Protein AF-A0A497I3X1-F1 (afdb_monomer_lite)

Foldseek 3Di:
DDADPVVRDDDPDDVVVVVCCCPVVVVVVVVVVVVVVVVVVVVVVVVVVVVVVVVVVVVVVVVVVVVVVVVVCVVVVHPDDD

pLDDT: mean 94.54, std 7.23, range [51.94, 98.75]

Radius of gyration: 29.71 Å; chains: 1; bounding box: 63×21×71 Å

Structure (mmCIF, N/CA/C/O backbone):
data_AF-A0A497I3X1-F1
#
_entry.id   AF-A0A497I3X1-F1
#
loop_
_atom_site.group_PDB
_atom_site.id
_atom_site.type_symbol
_atom_site.label_atom_id
_atom_site.label_alt_id
_atom_site.label_comp_id
_atom_site.label_asym_id
_atom_site.label_entity_id
_atom_site.label_seq_id
_atom_site.pdbx_PDB_ins_code
_atom_site.Cartn_x
_atom_site.Cartn_y
_atom_site.Cartn_z
_atom_site.occupancy
_atom_site.B_iso_or_equiv
_atom_site.auth_seq_id
_atom_site.auth_comp_id
_atom_site.auth_asym_id
_atom_site.auth_atom_id
_atom_site.pdbx_PDB_model_num
ATOM 1 N N . MET A 1 1 ? -20.834 19.385 22.339 1.00 80.31 1 MET A N 1
ATOM 2 C CA . MET A 1 1 ? -20.899 18.149 23.142 1.00 80.31 1 MET A CA 1
ATOM 3 C C . MET A 1 1 ? -20.083 17.102 22.413 1.00 80.31 1 MET A C 1
ATOM 5 O O . MET A 1 1 ? -20.185 17.057 21.193 1.00 80.31 1 MET A O 1
ATOM 9 N N . TRP A 1 2 ? -19.217 16.366 23.108 1.00 96.50 2 TRP A N 1
ATOM 10 C CA . TRP A 1 2 ? -18.371 15.339 22.493 1.00 96.50 2 TRP A CA 1
ATOM 11 C C . TRP A 1 2 ? -18.938 13.974 22.862 1.00 96.50 2 TRP A C 1
ATOM 13 O O . TRP A 1 2 ? -19.056 13.677 24.044 1.00 96.50 2 TRP A O 1
ATOM 23 N N . ASN A 1 3 ? -19.310 13.158 21.884 1.00 96.75 3 ASN A N 1
ATOM 24 C CA . ASN A 1 3 ? -19.949 11.865 22.110 1.00 96.75 3 ASN A CA 1
ATOM 25 C C . ASN A 1 3 ? -19.108 10.727 21.524 1.00 96.75 3 ASN A C 1
ATOM 27 O O . ASN A 1 3 ? -18.461 10.876 20.488 1.00 96.75 3 ASN A O 1
ATOM 31 N N . CYS A 1 4 ? -19.125 9.575 22.187 1.00 96.44 4 CYS A N 1
ATOM 32 C CA . CYS A 1 4 ? -18.575 8.347 21.633 1.00 96.44 4 CYS A CA 1
ATOM 33 C C . CYS A 1 4 ? -19.666 7.612 20.854 1.00 96.44 4 CYS A C 1
ATOM 35 O O . CYS A 1 4 ? -20.601 7.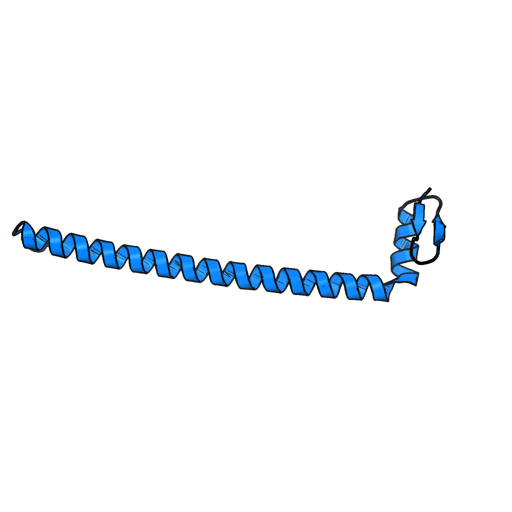107 21.457 1.00 96.44 4 CYS A O 1
ATOM 37 N N . GLU A 1 5 ? -19.540 7.487 19.536 1.00 94.62 5 GLU A N 1
ATOM 38 C CA . GLU A 1 5 ? -20.547 6.804 18.701 1.00 94.62 5 GLU A CA 1
ATOM 39 C C . GLU A 1 5 ? -20.621 5.284 18.930 1.00 94.62 5 GLU A C 1
ATOM 41 O O . GLU A 1 5 ? -21.576 4.634 18.518 1.00 94.62 5 GLU A O 1
ATOM 46 N N . ILE A 1 6 ? -19.618 4.695 19.587 1.00 94.56 6 ILE A N 1
ATOM 47 C CA . ILE A 1 6 ? -19.573 3.248 19.841 1.00 94.56 6 ILE A CA 1
ATOM 48 C C . ILE A 1 6 ? -20.439 2.876 21.045 1.00 94.56 6 ILE A C 1
ATOM 50 O O . ILE A 1 6 ? -21.135 1.864 21.015 1.00 94.56 6 ILE A O 1
ATOM 54 N N . CYS A 1 7 ? -20.375 3.669 22.116 1.00 96.31 7 CYS A N 1
ATOM 55 C CA . CYS A 1 7 ? -21.082 3.397 23.370 1.00 96.31 7 CYS A CA 1
ATOM 56 C C . CYS A 1 7 ? -22.117 4.469 23.745 1.00 96.31 7 CYS A C 1
ATOM 58 O O . CYS A 1 7 ? -22.777 4.338 24.771 1.00 96.31 7 CYS A O 1
ATOM 60 N N . ASN A 1 8 ? -22.271 5.506 22.917 1.00 96.06 8 ASN A N 1
ATOM 61 C CA . ASN A 1 8 ? -23.188 6.637 23.084 1.00 96.06 8 ASN A CA 1
ATOM 62 C C . ASN A 1 8 ? -23.025 7.407 24.405 1.00 96.06 8 ASN A C 1
ATOM 64 O O . ASN A 1 8 ? -23.965 8.039 24.876 1.00 96.06 8 ASN A O 1
ATOM 68 N N . LEU A 1 9 ? -21.825 7.377 24.994 1.00 97.00 9 LEU A N 1
ATOM 69 C CA . LEU A 1 9 ? -21.489 8.194 26.159 1.00 97.00 9 LEU A CA 1
ATOM 70 C C . LEU A 1 9 ? -21.123 9.619 25.738 1.00 97.00 9 LEU A C 1
ATO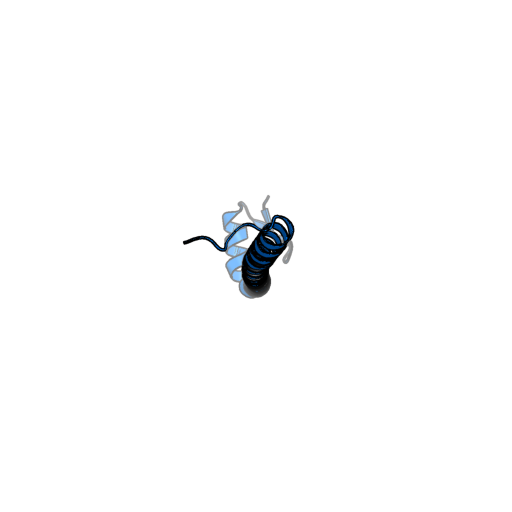M 72 O O . LEU A 1 9 ? -20.422 9.826 24.743 1.00 97.00 9 LEU A O 1
ATOM 76 N N . GLU A 1 10 ? -21.572 10.589 26.529 1.00 97.50 10 GLU A N 1
ATOM 77 C CA . GLU A 1 10 ? -21.299 12.011 26.338 1.00 97.50 10 GLU A CA 1
ATOM 78 C C . GLU A 1 10 ? -20.204 12.496 27.290 1.00 97.50 10 GLU A C 1
ATOM 80 O O . GLU A 1 10 ? -20.114 12.080 28.445 1.00 97.50 10 GLU A O 1
ATOM 85 N N . PHE A 1 11 ? -19.376 13.407 26.791 1.00 97.50 11 PHE A N 1
ATOM 86 C CA . PHE A 1 11 ? -18.224 13.963 27.484 1.00 97.50 11 PHE A CA 1
ATOM 87 C C . PHE A 1 11 ? -18.239 15.485 27.399 1.00 97.50 11 PHE A C 1
ATOM 89 O O . PHE A 1 11 ? -18.718 16.085 26.424 1.00 97.50 11 PHE A O 1
ATOM 96 N N . SER A 1 12 ? -17.674 16.121 28.425 1.00 96.56 12 SER A N 1
ATOM 97 C CA . SER A 1 12 ? -17.665 17.579 28.535 1.00 96.56 12 SER A CA 1
ATOM 98 C C . SER A 1 12 ? -16.702 18.224 27.531 1.00 96.56 12 SER A C 1
ATOM 100 O O . SER A 1 12 ? -16.926 19.347 27.076 1.00 96.56 12 SER A O 1
ATOM 102 N N . ASN A 1 13 ? -15.650 17.501 27.131 1.00 97.06 13 ASN A N 1
ATOM 103 C CA . ASN A 1 13 ? -14.614 17.975 26.220 1.00 97.06 13 ASN A CA 1
ATOM 104 C C . ASN A 1 13 ? -13.973 16.833 25.402 1.00 97.06 13 ASN A C 1
ATOM 106 O O . ASN A 1 13 ? -14.180 15.647 25.663 1.00 97.06 13 ASN A O 1
ATOM 110 N N . PHE A 1 14 ? -13.178 17.207 24.395 1.00 96.25 14 PHE A N 1
ATOM 111 C CA . PHE A 1 14 ? -12.519 16.256 23.496 1.00 96.25 14 PHE A CA 1
ATOM 112 C C . PHE A 1 14 ? -11.477 15.378 24.195 1.00 96.25 14 PHE A C 1
ATOM 114 O O . PHE A 1 14 ? -11.324 14.212 23.839 1.00 96.25 14 PHE A O 1
ATOM 121 N N . GLU A 1 15 ? -10.743 15.915 25.171 1.00 97.50 15 GLU A N 1
ATOM 122 C CA . GLU A 1 15 ? -9.671 15.168 25.835 1.00 97.50 15 GLU A CA 1
ATOM 123 C C . GLU A 1 15 ? -10.247 14.038 26.702 1.00 97.50 15 GLU A C 1
ATOM 125 O O . GLU A 1 15 ? -9.708 12.931 26.704 1.00 97.50 15 GLU A O 1
ATOM 130 N N . GLU A 1 16 ? -11.392 14.261 27.350 1.00 96.75 16 GLU A N 1
ATOM 131 C CA . GLU A 1 16 ? -12.157 13.210 28.031 1.00 96.75 16 GLU A CA 1
ATOM 132 C C . GLU A 1 16 ? -12.620 12.114 27.067 1.00 96.75 16 GLU A C 1
ATOM 134 O O . GLU A 1 16 ? -12.353 10.938 27.318 1.00 96.75 16 GLU A O 1
ATOM 139 N N . LEU A 1 17 ? -13.232 12.483 25.934 1.00 96.62 17 LEU A N 1
ATOM 140 C CA . LEU A 1 17 ? -13.642 11.521 24.905 1.00 96.62 17 LEU A CA 1
ATOM 141 C C . LEU A 1 17 ? -12.443 10.712 24.382 1.00 96.62 17 LEU A C 1
ATOM 143 O O . LEU A 1 17 ? -12.511 9.492 24.245 1.00 96.62 17 LEU A O 1
ATOM 147 N N . LYS A 1 18 ? -11.317 11.376 24.117 1.00 94.75 18 LYS A N 1
ATOM 148 C CA . LYS A 1 18 ? -10.081 10.746 23.640 1.00 94.75 18 LYS A CA 1
ATOM 149 C C . LYS A 1 18 ? -9.502 9.777 24.669 1.00 94.75 18 LYS A C 1
ATOM 151 O O . LYS A 1 18 ? -9.053 8.693 24.296 1.00 94.75 18 L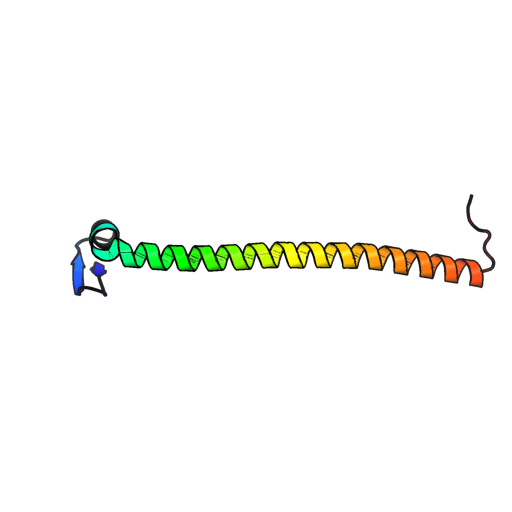YS A O 1
ATOM 156 N N . ASN A 1 19 ? -9.507 10.139 25.950 1.00 96.00 19 ASN A N 1
ATOM 157 C CA . ASN A 1 19 ? -9.042 9.262 27.023 1.00 96.00 19 ASN A CA 1
ATOM 158 C C . ASN A 1 19 ? -9.981 8.070 27.226 1.00 96.00 19 ASN A C 1
ATOM 160 O O . ASN A 1 19 ? -9.500 6.942 27.353 1.00 96.00 19 ASN A O 1
ATOM 164 N N . HIS A 1 20 ? -11.294 8.289 27.150 1.00 95.88 20 HIS A N 1
ATOM 165 C CA . HIS A 1 20 ? -12.286 7.220 27.095 1.00 95.88 20 HIS A CA 1
ATOM 166 C C . HIS A 1 20 ? -11.992 6.252 25.938 1.00 95.88 20 HIS A C 1
ATOM 168 O O . HIS A 1 20 ? -11.857 5.053 26.163 1.00 95.88 20 HIS A O 1
ATOM 174 N N . PHE A 1 21 ? -11.775 6.759 24.722 1.00 94.81 21 PHE A N 1
ATOM 175 C CA . PHE A 1 21 ? -11.509 5.924 23.548 1.00 94.81 21 PHE A CA 1
ATOM 176 C C . PHE A 1 21 ? -10.205 5.119 23.677 1.00 94.81 21 PHE A C 1
ATOM 178 O O . PHE A 1 21 ? -10.144 3.949 23.303 1.00 94.81 21 PHE A O 1
ATOM 185 N N . LYS A 1 22 ? -9.153 5.718 24.251 1.00 93.62 22 LYS A N 1
ATOM 186 C CA . LYS A 1 22 ? -7.881 5.029 24.528 1.00 93.62 22 LYS A CA 1
ATOM 187 C C . LYS A 1 22 ? -8.023 3.891 25.534 1.00 93.62 22 LYS A C 1
ATOM 189 O O . LYS A 1 22 ? -7.299 2.903 25.418 1.00 93.62 22 LYS A O 1
ATOM 194 N N . LYS A 1 23 ? -8.897 4.051 26.528 1.00 95.56 23 LYS A N 1
ATOM 195 C CA . LYS A 1 23 ? -9.062 3.099 27.627 1.00 95.56 23 LYS A CA 1
ATOM 196 C C . LYS A 1 23 ? -10.077 2.007 27.291 1.00 95.56 23 LYS A C 1
ATOM 198 O O . LYS A 1 23 ? -9.747 0.831 27.365 1.00 95.56 23 LYS A O 1
ATOM 203 N N . GLU A 1 24 ? -11.273 2.405 26.872 1.00 96.62 24 GLU A N 1
ATOM 204 C CA . GLU A 1 24 ? -12.431 1.523 26.684 1.00 96.62 24 GLU A CA 1
ATOM 205 C C . GLU A 1 24 ? -12.513 0.951 25.256 1.00 96.62 24 GLU A C 1
ATOM 207 O O . GLU A 1 24 ? -13.159 -0.068 25.016 1.00 96.62 24 GLU A O 1
ATOM 212 N N . HIS A 1 25 ? -11.834 1.574 24.285 1.00 95.62 25 HIS A N 1
ATOM 213 C CA . HIS A 1 25 ? -11.833 1.161 22.873 1.00 95.62 25 HIS A CA 1
ATOM 214 C C . HIS A 1 25 ? -10.420 0.894 22.331 1.00 95.62 25 HIS A C 1
ATOM 216 O O . HIS A 1 25 ? -10.158 0.999 21.127 1.00 95.62 25 HIS A O 1
ATOM 222 N N . LYS A 1 26 ? -9.499 0.494 23.218 1.00 93.81 26 LYS A N 1
ATOM 223 C CA . LYS A 1 26 ? -8.096 0.198 22.892 1.00 93.81 26 LYS A CA 1
ATOM 224 C C . LYS A 1 26 ? -7.948 -0.794 21.734 1.00 93.81 26 LYS A C 1
ATOM 226 O O . LYS A 1 26 ? -7.132 -0.571 20.842 1.00 93.81 26 LYS A O 1
ATOM 231 N N . ASP A 1 27 ? -8.759 -1.848 21.706 1.00 94.44 27 ASP A N 1
ATOM 232 C CA . ASP A 1 27 ? -8.683 -2.883 20.666 1.00 94.44 27 ASP A CA 1
ATOM 233 C C . ASP A 1 27 ? -9.076 -2.357 19.281 1.00 94.44 27 ASP A C 1
ATOM 235 O O . ASP A 1 27 ? -8.529 -2.783 18.260 1.00 94.44 27 ASP A O 1
ATOM 239 N N . LEU A 1 28 ? -10.014 -1.407 19.226 1.00 93.56 28 LEU A N 1
ATOM 240 C CA . LEU A 1 28 ? -10.419 -0.763 17.979 1.00 93.56 28 LEU A CA 1
ATOM 241 C C . LEU A 1 28 ? -9.318 0.162 17.466 1.00 93.56 28 LEU A C 1
ATOM 243 O O . LEU A 1 28 ? -9.004 0.124 16.275 1.00 93.56 28 LEU A O 1
ATOM 247 N N . LEU A 1 29 ? -8.671 0.915 18.363 1.00 90.75 29 LEU A N 1
ATOM 248 C CA . LEU A 1 29 ? -7.487 1.704 18.022 1.00 90.75 29 LEU A CA 1
ATOM 249 C C . LEU A 1 29 ? -6.355 0.812 17.510 1.00 90.75 29 LEU A C 1
ATOM 251 O O . LEU A 1 29 ? -5.750 1.121 16.486 1.00 90.75 29 LEU A O 1
ATOM 255 N N . GLU A 1 30 ? -6.084 -0.314 18.169 1.00 93.19 30 GLU A N 1
ATOM 256 C CA . GLU A 1 30 ? -5.032 -1.233 17.736 1.00 93.19 30 GLU A CA 1
ATOM 257 C C . GLU A 1 30 ? -5.324 -1.815 16.345 1.00 93.19 30 GLU A C 1
ATOM 259 O O . GLU A 1 30 ? -4.445 -1.834 15.479 1.00 93.19 30 GLU A O 1
ATOM 264 N N . LYS A 1 31 ? -6.567 -2.243 16.090 1.00 95.38 31 LYS A N 1
ATOM 265 C CA . LYS A 1 31 ? -6.997 -2.725 14.767 1.00 95.38 31 LYS A CA 1
ATOM 266 C C . LYS A 1 31 ? -6.875 -1.642 13.699 1.00 95.38 31 LYS A C 1
ATOM 268 O O . LYS A 1 31 ? -6.388 -1.926 12.602 1.00 95.38 31 LYS A O 1
ATOM 273 N N . PHE A 1 32 ? -7.284 -0.415 14.017 1.00 94.06 32 PHE A N 1
ATOM 274 C CA . PHE A 1 32 ? -7.160 0.728 13.120 1.00 94.06 32 PHE A CA 1
ATOM 275 C C . PHE A 1 32 ? -5.693 0.992 12.767 1.00 94.06 32 PHE A C 1
ATOM 277 O O . PHE A 1 32 ? -5.339 0.968 11.589 1.00 94.06 32 PHE A O 1
ATOM 284 N N . TRP A 1 33 ? -4.813 1.127 13.763 1.00 94.06 33 TRP A N 1
ATOM 285 C CA . TRP A 1 33 ? -3.390 1.385 13.534 1.00 94.06 33 TRP A CA 1
ATOM 286 C C . TRP A 1 33 ? -2.682 0.238 12.813 1.00 94.06 33 TRP A C 1
ATOM 288 O O . TRP A 1 33 ? -1.839 0.487 11.956 1.00 94.06 33 TRP A O 1
ATOM 298 N N . LYS A 1 34 ? -3.059 -1.020 13.073 1.00 96.94 34 LYS A N 1
ATOM 299 C CA . LYS A 1 34 ? -2.582 -2.171 12.286 1.00 96.94 34 LYS A CA 1
ATOM 300 C C . LYS A 1 34 ? -2.972 -2.049 10.811 1.00 96.94 34 LYS A C 1
ATOM 302 O O . LYS A 1 34 ? -2.166 -2.373 9.942 1.00 96.94 34 LYS A O 1
ATOM 307 N N . LYS A 1 35 ? -4.192 -1.591 10.511 1.00 97.50 35 LYS A N 1
ATOM 308 C CA . LYS A 1 35 ? -4.644 -1.369 9.130 1.00 97.50 35 LYS A CA 1
ATOM 309 C C . LYS A 1 35 ? -3.892 -0.211 8.474 1.00 97.50 35 LYS A C 1
ATOM 311 O O . LYS A 1 35 ? -3.439 -0.381 7.347 1.00 97.50 35 LYS A O 1
ATOM 316 N N . VAL A 1 36 ? -3.728 0.910 9.180 1.00 97.56 36 VAL A N 1
ATOM 317 C CA . VAL A 1 36 ? -2.944 2.067 8.711 1.00 97.56 36 VAL A CA 1
ATOM 318 C C . VAL A 1 36 ? -1.516 1.642 8.385 1.00 97.56 36 VAL A C 1
ATOM 320 O O . VAL A 1 36 ? -1.081 1.828 7.255 1.00 97.56 36 VAL A O 1
ATOM 323 N N . ARG A 1 37 ? -0.845 0.939 9.303 1.00 98.06 37 ARG A N 1
ATOM 324 C CA . ARG A 1 37 ? 0.520 0.443 9.095 1.00 98.06 37 ARG A CA 1
ATOM 325 C C . ARG A 1 37 ? 0.645 -0.426 7.844 1.00 98.06 37 ARG A C 1
ATOM 327 O O . ARG A 1 37 ? 1.528 -0.204 7.031 1.00 98.06 37 ARG A O 1
ATOM 334 N N . ARG A 1 38 ? -0.277 -1.374 7.638 1.00 97.75 38 ARG A N 1
ATOM 335 C CA . ARG A 1 38 ? -0.286 -2.218 6.425 1.00 97.75 38 ARG A CA 1
ATOM 336 C C . ARG A 1 38 ? -0.447 -1.406 5.142 1.00 97.75 38 ARG A C 1
ATOM 338 O O . ARG A 1 38 ? 0.051 -1.806 4.094 1.00 97.75 38 ARG A O 1
ATOM 345 N N . ILE A 1 39 ? -1.208 -0.315 5.193 1.00 98.06 39 ILE A N 1
ATOM 346 C CA . ILE A 1 39 ? -1.380 0.588 4.054 1.00 98.06 39 ILE A CA 1
ATOM 347 C C . ILE A 1 39 ? -0.073 1.350 3.802 1.00 98.06 39 ILE A C 1
ATOM 349 O O . ILE A 1 39 ? 0.386 1.384 2.664 1.00 98.06 39 ILE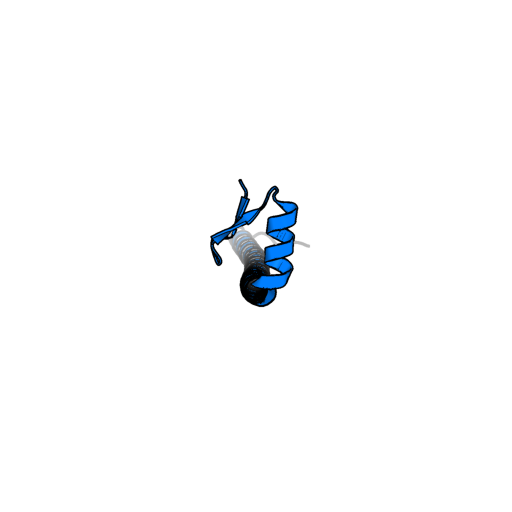 A O 1
ATOM 353 N N . GLU A 1 40 ? 0.557 1.887 4.846 1.00 98.19 40 GLU A N 1
ATOM 354 C CA . GLU A 1 40 ? 1.848 2.583 4.754 1.00 98.19 40 GLU A CA 1
ATOM 355 C C . GLU A 1 40 ? 2.953 1.676 4.201 1.00 98.19 40 GLU A C 1
ATOM 357 O O . GLU A 1 40 ? 3.665 2.069 3.280 1.00 98.19 40 GLU A O 1
ATOM 362 N N . GLU A 1 41 ? 3.043 0.434 4.684 1.00 98.31 41 GLU A N 1
ATOM 363 C CA . GLU A 1 41 ? 3.980 -0.579 4.183 1.00 98.31 41 GLU A CA 1
ATOM 364 C C . GLU A 1 41 ? 3.775 -0.838 2.684 1.00 98.31 41 GLU A C 1
ATOM 366 O O . GLU A 1 41 ? 4.737 -0.848 1.914 1.00 98.31 41 GLU A O 1
ATOM 371 N N . LYS A 1 42 ? 2.518 -0.982 2.239 1.00 98.12 42 LYS A N 1
ATOM 372 C CA . LYS A 1 42 ? 2.190 -1.162 0.816 1.00 98.12 42 LYS A CA 1
ATOM 373 C C . LYS A 1 42 ? 2.590 0.047 -0.028 1.00 98.12 42 LYS A C 1
ATOM 375 O O . LYS A 1 42 ? 3.175 -0.134 -1.094 1.00 98.12 42 LYS A O 1
ATOM 380 N N . TYR A 1 43 ? 2.294 1.264 0.430 1.00 97.94 43 TYR A N 1
ATOM 381 C CA . TYR A 1 43 ? 2.684 2.482 -0.285 1.00 97.94 43 TYR A CA 1
ATOM 382 C C . TYR A 1 43 ? 4.203 2.647 -0.343 1.00 97.94 43 TYR A C 1
ATOM 384 O O . TYR A 1 43 ? 4.732 3.011 -1.391 1.00 97.94 43 TYR A O 1
ATOM 392 N N . SER A 1 44 ? 4.912 2.331 0.743 1.00 98.06 44 SER A N 1
ATOM 393 C CA . SER A 1 44 ? 6.373 2.367 0.768 1.00 98.06 44 SER A CA 1
ATOM 394 C C . SER A 1 44 ? 6.972 1.353 -0.203 1.00 98.06 44 SER A C 1
ATOM 396 O O . SER A 1 44 ? 7.861 1.705 -0.972 1.00 98.06 44 SER A O 1
ATOM 398 N N . ALA A 1 45 ? 6.465 0.117 -0.221 1.00 98.19 45 ALA A N 1
ATOM 399 C CA . ALA A 1 45 ? 6.924 -0.900 -1.162 1.00 98.19 45 ALA A CA 1
ATOM 400 C C . ALA A 1 45 ? 6.690 -0.464 -2.616 1.00 98.19 45 ALA A C 1
ATOM 402 O O . ALA A 1 45 ? 7.595 -0.564 -3.444 1.00 98.19 45 ALA A O 1
ATOM 403 N N . LYS A 1 46 ? 5.508 0.095 -2.916 1.00 98.50 46 LYS A N 1
ATOM 404 C CA . LYS A 1 46 ? 5.188 0.569 -4.266 1.00 98.50 46 LYS A CA 1
ATOM 405 C C . LYS A 1 46 ? 6.052 1.757 -4.690 1.00 98.50 46 LYS A C 1
ATOM 407 O O . LYS A 1 46 ? 6.442 1.846 -5.849 1.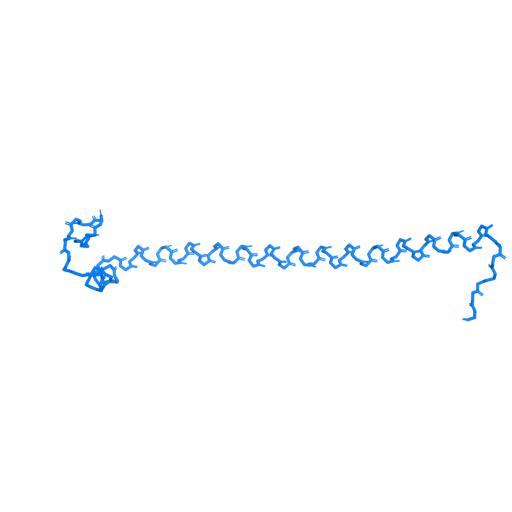00 98.50 46 LYS A O 1
ATOM 412 N N . LYS A 1 47 ? 6.383 2.653 -3.759 1.00 98.50 47 LYS A N 1
ATOM 413 C CA . LYS A 1 47 ? 7.296 3.773 -4.008 1.00 98.50 47 LYS A CA 1
ATOM 414 C C . LYS A 1 47 ? 8.690 3.284 -4.411 1.00 98.50 47 LYS A C 1
ATOM 416 O O . LYS A 1 47 ? 9.244 3.795 -5.381 1.00 98.50 47 LYS A O 1
ATOM 421 N N . GLU A 1 48 ? 9.235 2.294 -3.707 1.00 98.50 48 GLU A N 1
ATOM 422 C CA . GLU A 1 48 ? 10.550 1.729 -4.039 1.00 98.50 48 GLU A CA 1
ATOM 423 C C . GLU A 1 48 ? 10.529 0.931 -5.350 1.00 98.50 48 GLU A C 1
ATOM 425 O O . GLU A 1 48 ? 11.494 0.969 -6.108 1.00 98.50 48 GLU A O 1
ATOM 430 N N . GLU A 1 49 ? 9.423 0.253 -5.665 1.00 98.62 49 GLU A N 1
ATOM 431 C CA . GLU A 1 49 ? 9.212 -0.379 -6.973 1.00 98.62 49 GLU A CA 1
ATOM 432 C C . GLU A 1 49 ? 9.265 0.653 -8.106 1.00 98.62 49 GLU A C 1
ATOM 434 O O . GLU A 1 49 ? 10.126 0.552 -8.972 1.00 98.62 49 GLU A O 1
ATOM 439 N N . ILE A 1 50 ? 8.448 1.709 -8.026 1.00 98.62 50 ILE A N 1
ATOM 440 C CA . ILE A 1 50 ? 8.419 2.785 -9.030 1.00 98.62 50 ILE A CA 1
ATOM 441 C C . ILE A 1 50 ? 9.798 3.434 -9.185 1.00 98.62 50 ILE A C 1
ATOM 443 O O . ILE A 1 50 ? 10.229 3.725 -10.297 1.00 98.62 50 ILE A O 1
ATOM 447 N N . LYS A 1 51 ? 10.515 3.657 -8.079 1.00 98.69 51 LYS A N 1
ATOM 448 C CA . LYS A 1 51 ? 11.864 4.230 -8.117 1.00 98.69 51 LYS A CA 1
ATOM 449 C C . LYS A 1 51 ? 12.848 3.333 -8.876 1.00 98.69 51 LYS A C 1
ATOM 451 O O . LYS A 1 51 ? 13.657 3.846 -9.644 1.00 98.69 51 LYS A O 1
ATOM 456 N N . ARG A 1 52 ? 12.783 2.012 -8.673 1.00 98.69 52 ARG A N 1
ATOM 457 C CA . ARG A 1 52 ? 13.610 1.053 -9.424 1.00 98.69 52 ARG A CA 1
ATOM 458 C C . ARG A 1 52 ? 13.256 1.053 -10.906 1.00 98.69 52 ARG A C 1
ATOM 460 O O . ARG A 1 52 ? 14.168 1.131 -11.721 1.00 98.69 52 ARG A O 1
ATOM 467 N N . ASP A 1 53 ? 11.969 1.039 -11.236 1.00 98.69 53 ASP A N 1
ATOM 468 C CA . ASP A 1 53 ? 11.507 1.053 -12.627 1.00 98.69 53 ASP A CA 1
ATOM 469 C C . ASP A 1 53 ? 11.963 2.329 -13.351 1.00 98.69 53 ASP A C 1
ATOM 471 O O . ASP A 1 53 ? 12.452 2.265 -14.476 1.00 98.69 53 ASP A O 1
ATOM 475 N N . ILE A 1 54 ? 11.884 3.491 -12.690 1.00 98.75 54 ILE A N 1
ATOM 476 C CA . ILE A 1 54 ? 12.390 4.761 -13.235 1.00 98.75 54 ILE A CA 1
ATOM 477 C C . ILE A 1 54 ? 13.889 4.672 -13.526 1.00 98.75 54 ILE A C 1
ATOM 479 O O . ILE A 1 54 ? 14.313 5.077 -14.605 1.00 98.75 54 ILE A O 1
ATOM 483 N N . ASN A 1 55 ? 14.689 4.140 -12.599 1.00 98.56 55 ASN A N 1
ATOM 484 C CA . ASN A 1 55 ? 16.132 4.018 -12.808 1.00 98.56 55 ASN A CA 1
ATOM 485 C C . ASN A 1 55 ? 16.457 3.113 -14.006 1.00 98.56 55 ASN A C 1
ATOM 487 O O . ASN A 1 55 ? 17.250 3.507 -14.854 1.00 98.56 55 ASN A O 1
ATOM 491 N N . GLN A 1 56 ? 15.787 1.964 -14.129 1.00 98.62 56 GLN A N 1
ATOM 492 C CA . GLN A 1 56 ? 15.974 1.061 -15.272 1.00 98.62 56 GLN A CA 1
ATOM 493 C C . GLN A 1 56 ? 15.578 1.715 -16.603 1.00 98.62 56 GLN A C 1
ATOM 495 O O . GLN A 1 56 ? 16.243 1.526 -17.619 1.00 98.62 56 GLN A O 1
ATOM 500 N N . LEU A 1 57 ? 14.502 2.508 -16.614 1.00 98.69 57 LEU A N 1
ATOM 501 C CA . LEU A 1 57 ? 14.089 3.252 -17.805 1.00 98.69 57 LEU A CA 1
ATOM 502 C C . LEU A 1 57 ? 15.100 4.337 -18.191 1.00 98.69 57 LEU A C 1
ATOM 504 O O . LEU A 1 57 ? 15.300 4.575 -19.380 1.00 98.69 57 LEU A O 1
ATOM 508 N N . LEU A 1 58 ? 15.730 4.991 -17.211 1.00 98.38 58 LEU A N 1
ATOM 509 C CA . LEU A 1 58 ? 16.773 5.986 -17.462 1.00 98.38 58 LEU A CA 1
ATOM 510 C C . LEU A 1 58 ? 18.033 5.349 -18.056 1.00 98.38 58 LEU A C 1
ATOM 512 O O . LEU A 1 58 ? 18.547 5.877 -19.039 1.00 98.38 58 LEU A O 1
ATOM 516 N N . GLU A 1 59 ? 18.477 4.212 -17.515 1.00 98.31 59 GLU A N 1
ATOM 517 C CA . GLU A 1 59 ? 19.615 3.445 -18.046 1.00 98.31 59 GLU A CA 1
ATOM 518 C C . GLU A 1 59 ? 19.347 3.002 -19.489 1.00 98.31 59 GLU A C 1
ATOM 520 O O . GLU A 1 59 ? 20.133 3.285 -20.392 1.00 98.31 59 GLU A O 1
ATOM 525 N N . LYS A 1 60 ? 18.173 2.414 -19.745 1.00 98.25 60 LYS A N 1
ATOM 526 C CA . LYS A 1 60 ? 17.785 2.000 -21.097 1.00 98.25 60 LYS A CA 1
ATOM 527 C C . LYS A 1 60 ? 17.722 3.173 -22.079 1.00 98.25 60 LYS A C 1
ATOM 529 O O . LYS A 1 60 ? 18.152 3.055 -23.221 1.00 98.25 60 LYS A O 1
ATOM 534 N N . LEU A 1 61 ? 17.201 4.322 -21.644 1.00 98.25 61 LEU A N 1
ATOM 535 C CA . LEU A 1 61 ? 17.157 5.524 -22.477 1.00 98.25 61 LEU A CA 1
ATOM 536 C C . LEU A 1 61 ? 18.565 6.027 -22.833 1.00 98.25 61 LEU A C 1
ATOM 538 O O . LEU A 1 61 ? 18.753 6.600 -23.906 1.00 98.25 61 LEU A O 1
ATOM 542 N N . GLU A 1 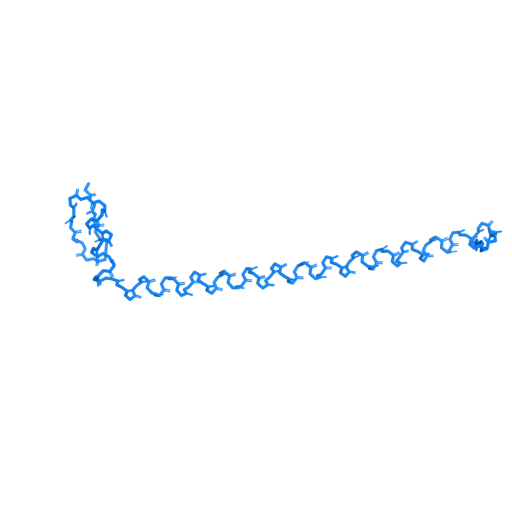62 ? 19.539 5.868 -21.940 1.00 98.06 62 GLU A N 1
ATOM 543 C CA . GLU A 1 62 ? 20.936 6.212 -22.206 1.00 98.06 62 GLU A CA 1
ATOM 544 C C . GLU A 1 62 ? 21.567 5.258 -23.228 1.00 98.06 62 GLU A C 1
ATOM 546 O O . GLU A 1 62 ? 22.179 5.724 -24.192 1.00 98.06 62 GLU A O 1
ATOM 551 N N . GLU A 1 63 ? 21.338 3.951 -23.090 1.00 97.50 63 GLU A N 1
ATOM 552 C CA . GLU A 1 63 ? 21.778 2.939 -24.060 1.00 97.50 63 GLU A CA 1
ATOM 553 C C . GLU A 1 63 ? 21.190 3.190 -25.457 1.00 97.50 63 GLU A C 1
ATOM 555 O O . GLU A 1 63 ? 21.936 3.278 -26.436 1.00 97.50 63 GLU A O 1
ATOM 560 N N . ASP A 1 64 ? 19.873 3.409 -25.545 1.00 98.06 64 ASP A N 1
ATOM 561 C CA . ASP A 1 64 ? 19.172 3.688 -26.804 1.00 98.06 64 ASP A CA 1
ATOM 562 C C . ASP A 1 64 ? 19.728 4.962 -27.482 1.00 98.06 64 ASP A C 1
ATOM 564 O O . ASP A 1 64 ? 19.900 5.015 -28.705 1.00 98.06 64 ASP A O 1
ATOM 568 N N . LYS A 1 65 ? 20.067 5.998 -26.696 1.00 97.56 65 LYS A N 1
ATOM 569 C CA . LYS A 1 65 ? 20.706 7.226 -27.205 1.00 97.56 65 LYS A CA 1
ATOM 570 C C . LYS A 1 65 ? 22.108 6.962 -27.749 1.00 97.56 65 LYS A C 1
ATOM 572 O O . LYS A 1 65 ? 22.450 7.491 -28.809 1.00 97.56 65 LYS A O 1
ATOM 577 N N . LEU A 1 66 ? 22.928 6.189 -27.037 1.00 95.69 66 LEU A N 1
ATOM 578 C CA . LEU A 1 66 ? 24.288 5.848 -27.468 1.00 95.69 66 LEU A CA 1
ATOM 579 C C . LEU A 1 66 ? 24.275 5.012 -28.753 1.00 95.69 66 LEU A C 1
ATOM 581 O O . LEU A 1 66 ? 25.088 5.249 -29.657 1.00 95.69 66 LEU A O 1
ATOM 585 N N . GLU A 1 67 ? 23.328 4.081 -28.872 1.00 96.25 67 GLU A N 1
ATOM 586 C CA . GLU A 1 67 ? 23.153 3.286 -30.083 1.00 96.25 67 GLU A CA 1
ATOM 587 C C . GLU A 1 67 ? 22.753 4.170 -31.273 1.00 96.25 67 GLU A C 1
ATOM 589 O O . GLU A 1 67 ? 23.344 4.071 -32.352 1.00 96.25 67 GLU A O 1
ATOM 594 N N . GLU A 1 68 ? 21.810 5.096 -31.079 1.00 96.75 68 GLU A N 1
ATOM 595 C CA . GLU A 1 68 ? 21.378 6.004 -32.143 1.00 96.75 68 GLU A CA 1
ATOM 596 C C . GLU A 1 68 ? 22.500 6.956 -32.585 1.00 96.75 68 GLU A C 1
ATOM 598 O O . GLU A 1 68 ? 22.727 7.133 -33.784 1.00 96.75 68 GLU A O 1
ATOM 603 N N . ILE A 1 69 ? 23.283 7.504 -31.647 1.00 94.44 69 ILE A N 1
ATOM 604 C CA . ILE A 1 69 ? 24.476 8.305 -31.974 1.00 94.44 69 ILE A CA 1
ATOM 605 C C . ILE A 1 69 ? 25.455 7.491 -32.828 1.00 94.44 69 ILE A C 1
ATOM 607 O O . ILE A 1 69 ? 25.960 7.990 -33.839 1.00 94.44 69 ILE A O 1
ATOM 611 N N . SER A 1 70 ? 25.699 6.232 -32.461 1.00 92.25 70 SER A N 1
ATOM 612 C CA . SER A 1 70 ? 26.582 5.328 -33.205 1.00 92.25 70 SER A CA 1
ATOM 613 C C . SER A 1 70 ? 26.066 5.078 -34.628 1.00 92.25 70 SER A C 1
ATOM 615 O O . SER A 1 70 ? 26.823 5.170 -35.601 1.00 92.25 70 SER A O 1
ATOM 617 N N . ARG A 1 71 ? 24.754 4.847 -34.786 1.00 94.44 71 ARG A N 1
ATOM 618 C CA . ARG A 1 71 ? 24.103 4.679 -36.097 1.00 94.44 71 ARG A CA 1
ATOM 619 C C . ARG A 1 71 ? 24.238 5.933 -36.965 1.00 94.44 71 ARG A C 1
ATOM 621 O O . ARG A 1 71 ? 24.585 5.826 -38.146 1.00 94.44 71 ARG A O 1
ATOM 628 N N . LEU A 1 72 ? 24.017 7.117 -36.391 1.00 94.38 72 LEU A N 1
ATOM 629 C CA . LEU A 1 72 ? 24.132 8.394 -37.100 1.00 94.38 72 LEU A CA 1
ATOM 630 C C . LEU A 1 72 ? 25.574 8.680 -37.541 1.00 94.38 72 LEU A C 1
ATOM 632 O O . LEU A 1 72 ? 25.789 9.037 -38.703 1.00 94.38 72 LEU A O 1
ATOM 636 N N . ARG A 1 73 ? 26.570 8.444 -36.674 1.00 92.00 73 ARG A N 1
ATOM 637 C CA . ARG A 1 73 ? 27.999 8.580 -37.023 1.00 92.00 73 ARG A CA 1
ATOM 638 C C . ARG A 1 73 ? 28.376 7.712 -38.219 1.00 92.00 73 ARG A C 1
ATOM 640 O O . ARG A 1 73 ? 28.963 8.215 -39.180 1.00 92.00 73 ARG A O 1
ATOM 647 N N . LYS A 1 74 ? 27.958 6.441 -38.207 1.00 91.62 74 LYS A N 1
ATOM 648 C CA . LYS A 1 74 ? 28.190 5.498 -39.311 1.00 91.62 74 LYS A CA 1
ATOM 649 C C . LYS A 1 74 ? 27.560 5.980 -40.619 1.00 91.62 74 LYS A C 1
ATOM 651 O O . LYS A 1 74 ? 28.199 5.920 -41.668 1.00 91.62 74 LYS A O 1
ATOM 656 N N . LYS A 1 75 ? 26.331 6.506 -40.567 1.00 93.62 75 LYS A N 1
ATOM 657 C CA . LYS A 1 75 ? 25.632 7.061 -41.740 1.00 93.62 75 LYS A CA 1
ATOM 658 C C . LYS A 1 75 ? 26.347 8.285 -42.321 1.00 93.62 75 LYS A C 1
ATOM 660 O O . LYS A 1 75 ? 26.379 8.449 -43.538 1.00 93.62 75 LYS A O 1
ATOM 665 N N . MET A 1 76 ? 26.943 9.113 -41.465 1.00 92.31 76 MET A N 1
ATOM 666 C CA . MET A 1 76 ? 27.689 10.315 -41.852 1.00 92.31 76 MET A CA 1
ATOM 667 C C . MET A 1 76 ? 29.158 10.049 -42.221 1.00 92.31 76 MET A C 1
ATOM 669 O O . MET A 1 76 ? 29.856 10.990 -42.590 1.00 92.31 76 MET A O 1
ATOM 673 N N . LYS A 1 77 ? 29.631 8.792 -42.150 1.00 89.81 77 LYS A N 1
ATOM 674 C CA . LYS A 1 77 ? 31.045 8.411 -42.344 1.00 89.81 77 LYS A CA 1
ATOM 675 C C . LYS A 1 77 ? 32.004 9.204 -41.445 1.00 89.81 77 LYS A C 1
ATOM 677 O O . LYS A 1 77 ? 33.111 9.543 -41.860 1.00 89.81 77 LYS A O 1
ATOM 682 N N . LEU A 1 78 ? 31.564 9.531 -40.231 1.00 79.88 78 LEU A N 1
ATOM 683 C CA . LEU A 1 78 ? 32.423 10.185 -39.251 1.00 79.88 78 LEU A CA 1
ATOM 684 C C . LEU A 1 78 ? 33.391 9.149 -38.662 1.00 79.88 78 LEU A C 1
ATOM 686 O O . LEU A 1 78 ? 32.956 8.028 -38.393 1.00 79.88 78 LEU A O 1
ATOM 690 N N . PRO A 1 79 ? 34.676 9.495 -38.465 1.00 75.81 79 PRO A N 1
ATOM 691 C CA . PRO A 1 79 ? 35.594 8.627 -37.743 1.00 75.81 79 PRO A CA 1
ATOM 692 C C . PRO A 1 79 ? 35.106 8.451 -36.302 1.00 75.81 79 PRO A C 1
ATOM 694 O O . PRO A 1 79 ? 34.575 9.389 -35.697 1.00 75.81 79 PRO A O 1
ATOM 697 N N . ASP A 1 80 ? 35.284 7.250 -35.755 1.00 71.38 80 ASP A N 1
ATOM 698 C CA . ASP A 1 80 ? 35.092 7.020 -34.328 1.00 71.38 80 ASP A CA 1
ATOM 699 C C . ASP A 1 80 ? 36.056 7.940 -33.558 1.00 71.38 80 ASP A C 1
ATOM 701 O O . ASP A 1 80 ? 37.235 8.047 -33.899 1.00 71.38 80 ASP A O 1
ATOM 705 N N . GLY A 1 81 ? 35.517 8.712 -32.610 1.00 70.75 81 GLY A N 1
ATOM 706 C CA . GLY A 1 81 ? 36.272 9.743 -31.889 1.00 70.75 81 GLY A CA 1
ATOM 707 C C . GLY A 1 81 ? 37.453 9.173 -31.092 1.00 70.75 81 GLY A C 1
ATOM 708 O O . GLY A 1 81 ? 37.405 8.015 -30.685 1.00 70.75 81 GLY A O 1
ATOM 709 N N . ILE A 1 82 ? 38.478 10.018 -30.900 1.00 51.94 82 ILE A N 1
ATOM 710 C CA . ILE A 1 82 ? 39.696 9.782 -30.093 1.00 51.94 82 ILE A CA 1
ATOM 711 C C . ILE A 1 82 ? 39.341 9.427 -28.648 1.00 51.94 82 ILE A C 1
ATOM 713 O O . ILE A 1 82 ? 38.466 10.127 -28.086 1.00 51.94 82 ILE A O 1
#

Secondary structure (DSSP, 8-state):
-EE-TTT--EESSHHHHHHHHHHHSHHHHHHHHHHHHHHHHHHHHHHHHHHHHHHHHHHHHHHHHHHHHHHHHHHTTPPPP-

Sequence (82 aa):
MWNCEICNLEFSNFEELKNHFKKEHKDLLEKFWKKVRRIEEKYSAKKEEIKRDINQLLEKLEEDKLEEISRLRKKMKLPDGI